Protein AF-A0A7Y7H979-F1 (afdb_monomer_lite)

Radius of gyration: 24.7 Å; chains: 1; bounding box: 48×86×33 Å

Sequence (101 aa):
MENQNEAHQNSDTASQSCSCSHHATDTFSQMITGNLNWAQATSKEDPDFFNQLAKSQQPEVLWIGCADSRAPANVITGIKAGGYLSTETWRMSVLIPILIC

Foldseek 3Di:
DDDDDDDDDDDDPDDPDDDDDPVPVVVVVVVVVVVVVVVVVCCVVPVCVVVVLPPDADAPEEAEEAPPPVCDPCVVPVDDPSNYHYDHHPDPPDPDDDDDD

Secondary structure (DSSP, 8-state):
-------------------TT-HHHHHHHHHHHHHHHHHHHHHHH-TTHHHHHHH----SEEEEEE--TT--HHHHH-PPTTSEEEEEES-TT--------

pLDDT: mean 76.87, std 19.86, range [36.66, 97.88]

Structure (mmCIF, N/CA/C/O backbone):
data_AF-A0A7Y7H979-F1
#
_entry.id   AF-A0A7Y7H979-F1
#
loop_
_atom_site.group_PDB
_atom_site.id
_atom_site.type_symbol
_atom_site.label_atom_id
_atom_site.label_alt_id
_atom_site.label_comp_id
_atom_site.label_asym_id
_atom_site.label_entity_id
_atom_site.label_seq_id
_atom_site.pdbx_PDB_ins_code
_atom_site.Cartn_x
_atom_site.Cartn_y
_atom_site.Cartn_z
_atom_site.occupancy
_atom_site.B_iso_or_equiv
_atom_site.auth_seq_id
_atom_site.auth_comp_id
_atom_site.auth_asym_id
_atom_site.auth_atom_id
_atom_site.pdbx_PDB_model_num
ATOM 1 N N . MET A 1 1 ? 28.848 57.821 10.599 1.00 46.94 1 MET A N 1
ATOM 2 C CA . MET A 1 1 ? 27.842 57.782 11.675 1.00 46.94 1 MET A CA 1
ATOM 3 C C . MET A 1 1 ? 27.474 56.334 11.837 1.00 46.94 1 MET A C 1
ATOM 5 O O . MET A 1 1 ? 26.676 55.808 11.075 1.00 46.94 1 MET A O 1
ATOM 9 N N . GLU A 1 2 ? 28.211 55.682 12.720 1.00 39.34 2 GLU A N 1
ATOM 10 C CA . GLU A 1 2 ? 27.899 54.338 13.158 1.00 39.34 2 GLU A CA 1
ATOM 11 C C . GLU A 1 2 ? 26.752 54.419 14.162 1.00 39.34 2 GLU A C 1
ATOM 13 O O . GLU A 1 2 ? 26.731 55.318 15.002 1.00 39.34 2 GLU A O 1
ATOM 18 N N . ASN A 1 3 ? 25.802 53.505 14.035 1.00 41.91 3 ASN A N 1
ATOM 19 C CA . ASN A 1 3 ? 24.944 53.061 15.124 1.00 41.91 3 ASN A CA 1
ATOM 20 C C . ASN A 1 3 ? 24.539 51.632 14.729 1.00 41.91 3 ASN A C 1
ATOM 22 O O . ASN A 1 3 ? 23.779 51.461 13.780 1.00 41.91 3 ASN A O 1
ATOM 26 N N . GLN A 1 4 ? 25.308 50.606 15.091 1.00 36.66 4 GLN A N 1
ATOM 27 C CA . GLN A 1 4 ? 25.433 49.975 16.412 1.00 36.66 4 GLN A CA 1
ATOM 28 C C . GLN A 1 4 ? 24.089 49.511 16.993 1.00 36.66 4 GLN A C 1
ATOM 30 O O . GLN A 1 4 ? 23.221 50.311 17.330 1.00 36.66 4 GLN A O 1
ATOM 35 N N . ASN A 1 5 ? 24.049 48.184 17.148 1.00 50.31 5 ASN A N 1
ATOM 36 C CA . ASN A 1 5 ? 23.343 47.384 18.146 1.00 50.31 5 ASN A CA 1
ATOM 37 C C . ASN A 1 5 ? 21.888 46.998 17.859 1.00 50.31 5 ASN A C 1
ATOM 39 O O . ASN A 1 5 ? 21.079 47.833 17.484 1.00 50.31 5 ASN A O 1
ATOM 43 N N . GLU A 1 6 ? 21.419 45.762 18.057 1.00 44.12 6 GLU A N 1
ATOM 44 C CA . GLU A 1 6 ? 21.894 44.452 18.572 1.00 44.12 6 GLU A CA 1
ATOM 45 C C . GLU A 1 6 ? 20.586 43.589 18.556 1.00 44.12 6 GLU A C 1
ATOM 47 O O . GLU A 1 6 ? 19.498 44.157 18.581 1.00 44.12 6 GLU A O 1
ATOM 52 N N . ALA A 1 7 ? 20.483 42.260 18.520 1.00 38.16 7 ALA A N 1
ATOM 53 C CA . ALA A 1 7 ? 21.412 41.153 18.619 1.00 38.16 7 ALA A CA 1
ATOM 54 C C . ALA A 1 7 ? 20.678 39.819 18.307 1.00 38.16 7 ALA A C 1
ATOM 56 O O . ALA A 1 7 ? 19.450 39.757 18.282 1.00 38.16 7 ALA A O 1
ATOM 57 N N . HIS A 1 8 ? 21.491 38.761 18.192 1.00 41.12 8 HIS A N 1
ATOM 58 C CA . HIS A 1 8 ? 21.189 37.321 18.256 1.00 41.12 8 HIS A CA 1
ATOM 59 C C . HIS A 1 8 ? 20.405 36.741 17.065 1.00 41.12 8 HIS A C 1
ATOM 61 O O . HIS A 1 8 ? 19.233 37.013 16.869 1.00 41.12 8 HIS A O 1
ATOM 67 N N . GLN A 1 9 ? 20.989 35.867 16.245 1.00 44.31 9 GLN A N 1
ATOM 68 C CA . GLN A 1 9 ? 21.678 34.646 16.668 1.00 44.31 9 GLN A CA 1
ATOM 69 C C . GLN A 1 9 ? 22.963 34.411 15.866 1.00 44.31 9 GLN A C 1
ATOM 71 O O . GLN A 1 9 ? 22.959 34.407 14.639 1.00 44.31 9 GLN A O 1
ATOM 76 N N . ASN A 1 10 ? 24.054 34.192 16.594 1.00 48.97 10 ASN A N 1
ATOM 77 C CA . ASN A 1 10 ? 25.334 33.755 16.066 1.00 48.97 10 ASN A CA 1
ATOM 78 C C . ASN A 1 10 ? 25.652 32.414 16.736 1.00 48.97 10 ASN A C 1
ATOM 80 O O . ASN A 1 10 ? 25.773 32.382 17.959 1.00 48.97 10 ASN A O 1
ATOM 84 N N . SER A 1 11 ? 25.731 31.348 15.945 1.00 44.06 11 SER A N 1
ATOM 85 C CA . SER A 1 11 ? 26.407 30.078 16.253 1.00 44.06 11 SER A CA 1
ATOM 86 C C . SER A 1 11 ? 26.215 29.171 15.027 1.00 44.06 11 SER A C 1
ATOM 88 O O . SER A 1 11 ? 25.081 28.853 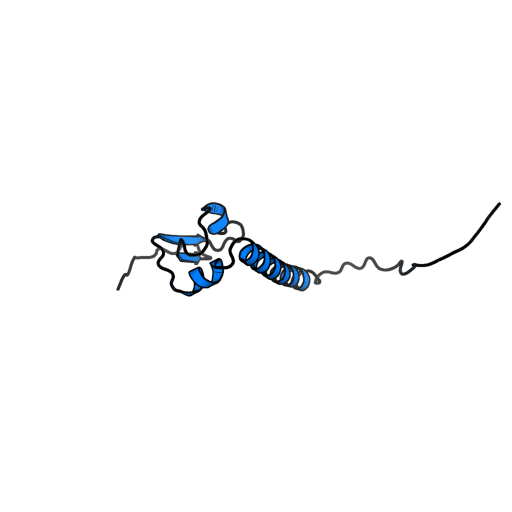14.692 1.00 44.06 11 SER A O 1
ATOM 90 N N . ASP A 1 12 ? 27.193 28.746 14.240 1.00 42.25 12 ASP A N 1
ATOM 91 C CA . ASP A 1 12 ? 28.636 28.755 14.389 1.00 42.25 12 ASP A CA 1
ATOM 92 C C . ASP A 1 12 ? 29.268 28.672 12.994 1.00 42.25 12 ASP A C 1
ATOM 94 O O . ASP A 1 12 ? 28.853 27.891 12.134 1.00 42.25 12 ASP A O 1
ATOM 98 N N . THR A 1 13 ? 30.326 29.447 12.790 1.00 48.66 13 THR A N 1
ATOM 99 C CA . THR A 1 13 ? 31.319 29.208 11.748 1.00 48.66 13 THR A CA 1
ATOM 100 C C . THR A 1 13 ? 32.285 28.152 12.278 1.00 48.66 13 THR A C 1
ATOM 102 O O . THR A 1 13 ? 33.087 28.484 13.142 1.00 48.66 13 THR A O 1
ATOM 105 N N . ALA A 1 14 ? 32.230 26.907 11.795 1.00 48.03 14 ALA A N 1
ATOM 106 C CA . ALA A 1 14 ? 33.381 25.998 11.657 1.00 48.03 14 ALA A CA 1
ATOM 107 C C . ALA A 1 14 ? 32.929 24.565 11.342 1.00 48.03 14 ALA A C 1
ATOM 109 O O . ALA A 1 14 ? 32.072 24.013 12.023 1.00 48.03 14 ALA A O 1
ATOM 110 N N . SER A 1 15 ? 33.650 23.926 10.416 1.00 52.09 15 SER A N 1
ATOM 111 C CA . SER A 1 15 ? 33.637 22.483 10.109 1.00 52.09 15 SER A CA 1
ATOM 112 C C . SER A 1 15 ? 32.707 22.049 8.974 1.00 52.09 15 SER A C 1
ATOM 114 O O . SER A 1 15 ? 31.757 21.296 9.156 1.00 52.09 15 SER A O 1
ATOM 116 N N . GLN A 1 16 ? 33.086 22.404 7.745 1.00 65.50 16 GLN A N 1
ATOM 117 C CA . GLN A 1 16 ? 32.910 21.478 6.626 1.00 65.50 16 GLN A CA 1
ATOM 118 C C . GLN A 1 16 ? 33.848 20.283 6.837 1.00 65.50 16 GLN A C 1
ATOM 120 O O . GLN A 1 16 ? 34.981 20.264 6.362 1.00 65.50 16 GLN A O 1
ATOM 125 N N . SER A 1 17 ? 33.379 19.294 7.594 1.00 54.72 17 SER A N 1
ATOM 126 C CA . SER A 1 17 ? 33.936 17.946 7.601 1.00 54.72 17 SER A CA 1
ATOM 127 C C . SER A 1 17 ? 32.996 17.050 6.797 1.00 54.72 17 SER A C 1
ATOM 129 O O . SER A 1 17 ? 31.781 17.055 6.987 1.00 54.72 17 SER A O 1
ATOM 131 N N . CYS A 1 18 ? 33.545 16.327 5.822 1.00 57.97 18 CYS A N 1
ATOM 132 C CA . CYS A 1 18 ? 32.774 15.393 5.008 1.00 57.97 18 CYS A CA 1
ATOM 133 C C . CYS A 1 18 ? 32.179 14.306 5.917 1.00 57.97 18 CYS A C 1
ATOM 135 O O . CYS A 1 18 ? 32.915 13.462 6.424 1.00 57.97 18 CYS A O 1
ATOM 137 N N . SER A 1 19 ? 30.861 14.319 6.127 1.00 61.88 19 SER A N 1
ATOM 138 C CA . SER A 1 19 ? 30.158 13.322 6.934 1.00 61.88 19 SER A CA 1
ATOM 139 C C . SER A 1 19 ? 29.499 12.276 6.037 1.00 61.88 19 SER A C 1
ATOM 141 O O . SER A 1 19 ? 28.302 12.286 5.754 1.00 61.88 19 SER A O 1
ATOM 143 N N . CYS A 1 20 ? 30.291 11.308 5.586 1.00 60.56 20 CYS A N 1
ATOM 144 C CA . CYS A 1 20 ? 29.716 10.041 5.163 1.00 60.56 20 CYS A CA 1
ATOM 145 C C . CYS A 1 20 ? 29.091 9.349 6.395 1.00 60.56 20 CYS A C 1
ATOM 147 O O . CYS A 1 20 ? 29.762 9.160 7.408 1.00 60.56 20 CYS A O 1
ATOM 149 N N . SER A 1 21 ? 27.814 8.950 6.276 1.00 62.62 21 SER A N 1
ATOM 150 C CA . SER A 1 21 ? 27.015 8.100 7.200 1.00 62.62 21 SER A CA 1
ATOM 151 C C . SER A 1 21 ? 25.911 8.752 8.059 1.00 62.62 21 SER A C 1
ATOM 153 O O . SER A 1 21 ? 25.561 8.198 9.095 1.00 62.62 21 SER A O 1
ATOM 155 N N . HIS A 1 22 ? 25.279 9.851 7.622 1.00 57.69 22 HIS A N 1
ATOM 156 C CA . HIS A 1 22 ? 24.041 10.366 8.260 1.00 57.69 22 HIS A CA 1
ATOM 157 C C . HIS A 1 22 ? 22.728 10.095 7.491 1.00 57.69 22 HIS A C 1
ATOM 159 O O . HIS A 1 22 ? 21.659 10.481 7.949 1.00 57.69 22 HIS A O 1
ATOM 165 N N . HIS A 1 23 ? 22.764 9.417 6.339 1.00 60.94 23 HIS A N 1
ATOM 166 C CA . HIS A 1 23 ? 21.609 9.403 5.427 1.00 60.94 23 HIS A CA 1
ATOM 167 C C . HIS A 1 23 ? 20.517 8.365 5.771 1.00 60.94 23 HIS A C 1
ATOM 169 O O . HIS A 1 23 ? 19.336 8.614 5.541 1.00 60.94 23 HIS A O 1
ATOM 175 N N . ALA A 1 24 ? 20.874 7.202 6.329 1.00 64.38 24 ALA A N 1
ATOM 176 C CA . ALA A 1 24 ? 19.915 6.103 6.507 1.00 64.38 24 ALA A CA 1
ATOM 177 C C . ALA A 1 24 ? 18.822 6.408 7.551 1.00 64.38 24 ALA A C 1
ATOM 179 O O . ALA A 1 24 ? 17.653 6.091 7.332 1.00 64.38 24 ALA A O 1
ATOM 180 N N . THR A 1 25 ? 19.184 7.059 8.661 1.00 71.62 25 THR A N 1
ATOM 181 C CA . THR A 1 25 ? 18.232 7.456 9.713 1.00 71.62 25 THR A CA 1
ATOM 182 C C . THR A 1 25 ? 17.249 8.516 9.213 1.00 71.62 25 THR A C 1
ATOM 184 O O . THR A 1 25 ? 16.077 8.487 9.585 1.00 71.62 25 THR A O 1
ATOM 187 N N . ASP A 1 26 ? 17.701 9.408 8.328 1.00 84.19 26 ASP A N 1
ATOM 188 C CA . ASP A 1 26 ? 16.858 10.428 7.703 1.00 84.19 26 ASP A CA 1
ATOM 189 C C . ASP A 1 26 ? 15.846 9.795 6.732 1.00 84.19 26 ASP A C 1
ATOM 191 O O . ASP A 1 26 ? 14.642 9.986 6.887 1.00 84.19 26 ASP A O 1
ATOM 195 N N . THR A 1 27 ? 16.292 8.916 5.822 1.00 89.12 27 THR A N 1
ATOM 196 C CA . THR A 1 27 ? 15.384 8.201 4.904 1.00 89.12 27 THR A CA 1
ATOM 197 C C . THR A 1 27 ? 14.338 7.375 5.653 1.00 89.12 27 THR A C 1
ATOM 199 O O . THR A 1 27 ? 13.156 7.425 5.316 1.00 89.12 27 THR A O 1
ATOM 202 N N . PHE A 1 28 ? 14.739 6.635 6.690 1.00 92.88 28 PHE A N 1
ATOM 203 C CA . PHE A 1 28 ? 13.794 5.855 7.489 1.00 92.88 28 PHE A CA 1
ATOM 204 C C . PHE A 1 28 ? 12.760 6.750 8.184 1.00 92.88 28 PHE A C 1
ATOM 206 O O . PHE A 1 28 ? 11.563 6.472 8.132 1.00 92.88 28 PHE A O 1
ATOM 213 N N . SER A 1 29 ? 13.203 7.861 8.776 1.00 94.00 29 SER A N 1
ATOM 214 C CA . SER A 1 29 ? 12.304 8.825 9.418 1.00 94.00 29 SER A CA 1
ATOM 215 C C . SER A 1 29 ? 11.306 9.412 8.416 1.00 94.00 29 SER A C 1
ATOM 217 O O . SER A 1 29 ? 10.110 9.471 8.705 1.00 94.00 29 SER A O 1
ATOM 219 N N . GLN A 1 30 ? 11.760 9.747 7.203 1.00 93.81 30 GLN A N 1
ATOM 220 C CA . GLN A 1 30 ? 10.894 10.212 6.117 1.00 93.81 30 GLN A CA 1
ATOM 221 C C . GLN A 1 30 ? 9.838 9.172 5.724 1.00 93.81 30 GLN A C 1
ATOM 223 O O . GLN A 1 30 ? 8.683 9.540 5.510 1.00 93.81 30 GLN A O 1
ATOM 228 N N . MET A 1 31 ? 10.184 7.879 5.675 1.00 94.38 31 MET A N 1
ATOM 229 C CA . MET A 1 31 ? 9.215 6.811 5.384 1.00 94.38 31 MET A CA 1
ATOM 230 C C . MET A 1 31 ? 8.115 6.732 6.448 1.00 94.38 31 MET A C 1
ATOM 232 O O . MET A 1 31 ? 6.938 6.604 6.108 1.00 94.38 31 MET A O 1
ATOM 236 N N . ILE A 1 32 ? 8.474 6.853 7.730 1.00 96.69 32 ILE A N 1
ATOM 237 C CA . ILE A 1 32 ? 7.500 6.838 8.829 1.00 96.69 32 ILE A CA 1
ATOM 238 C C . ILE A 1 32 ? 6.586 8.066 8.767 1.00 96.69 32 ILE A C 1
ATOM 240 O O . ILE A 1 32 ? 5.363 7.922 8.827 1.00 96.69 32 ILE A O 1
ATOM 244 N N . THR A 1 33 ? 7.150 9.264 8.590 1.00 96.69 33 THR A N 1
ATOM 245 C CA . THR A 1 33 ? 6.363 10.497 8.434 1.00 96.69 33 THR A CA 1
ATOM 246 C C . THR A 1 33 ? 5.452 10.429 7.207 1.00 96.69 33 THR A C 1
ATOM 248 O O . THR A 1 33 ? 4.278 10.788 7.293 1.00 96.69 33 THR A O 1
ATOM 251 N N . GLY A 1 34 ? 5.953 9.914 6.081 1.00 96.56 34 GLY A N 1
ATOM 252 C CA . GLY A 1 34 ? 5.177 9.712 4.858 1.00 96.56 34 GLY A CA 1
ATOM 253 C C . GLY A 1 34 ? 3.994 8.767 5.067 1.00 96.56 34 GLY A C 1
ATOM 254 O O . GLY A 1 34 ? 2.873 9.100 4.684 1.00 96.56 34 GLY A O 1
ATOM 255 N N . ASN A 1 35 ? 4.212 7.639 5.747 1.00 96.81 35 ASN A N 1
ATOM 256 C CA . ASN A 1 35 ? 3.150 6.694 6.088 1.00 96.81 35 ASN A CA 1
ATOM 257 C C . ASN A 1 35 ? 2.068 7.329 6.977 1.00 96.81 35 ASN A C 1
ATOM 259 O O . ASN A 1 35 ? 0.878 7.170 6.708 1.00 96.81 35 ASN A O 1
ATOM 263 N N . LEU A 1 36 ? 2.464 8.081 8.011 1.00 97.44 36 LEU A N 1
ATOM 264 C CA . LEU A 1 36 ? 1.518 8.761 8.902 1.00 97.44 36 LEU A CA 1
ATOM 265 C C . LEU A 1 36 ? 0.664 9.787 8.150 1.00 97.44 36 LEU A C 1
ATOM 267 O O . LEU A 1 36 ? -0.557 9.810 8.312 1.00 97.44 36 LEU A O 1
ATOM 271 N N . ASN A 1 37 ? 1.290 10.600 7.299 1.00 97.88 37 ASN A N 1
ATOM 272 C CA . ASN A 1 37 ? 0.588 11.598 6.496 1.00 97.88 37 ASN A CA 1
ATOM 273 C C . ASN A 1 37 ? -0.389 10.945 5.511 1.00 97.88 37 ASN A C 1
ATOM 275 O O . ASN A 1 37 ? -1.533 11.388 5.399 1.00 97.88 37 ASN A O 1
ATOM 279 N N . TRP A 1 38 ? 0.033 9.871 4.837 1.00 95.94 38 TRP A N 1
ATOM 280 C CA . TRP A 1 38 ? -0.823 9.111 3.926 1.00 95.94 38 TRP A CA 1
ATOM 281 C C . TRP A 1 38 ? -2.026 8.498 4.648 1.00 95.94 38 TRP A C 1
ATOM 283 O O . TRP A 1 38 ? -3.155 8.650 4.181 1.00 95.94 38 TRP A O 1
ATOM 293 N N . ALA A 1 39 ? -1.815 7.867 5.806 1.00 96.56 39 ALA A N 1
ATOM 294 C CA . ALA A 1 39 ? -2.897 7.267 6.580 1.00 96.56 39 ALA A CA 1
ATOM 295 C C . ALA A 1 39 ? -3.921 8.323 7.025 1.00 96.56 39 ALA A C 1
ATOM 297 O O . ALA A 1 39 ? -5.123 8.125 6.871 1.00 96.56 39 ALA A O 1
ATOM 298 N N . GLN A 1 40 ? -3.457 9.482 7.509 1.00 97.38 40 GLN A N 1
ATOM 299 C CA . GLN A 1 40 ? -4.339 10.583 7.905 1.00 97.38 40 GLN A CA 1
ATOM 300 C C . GLN A 1 40 ? -5.112 11.179 6.727 1.00 97.38 40 GLN A C 1
ATOM 302 O O . GLN A 1 40 ? -6.293 11.482 6.874 1.00 97.38 40 GLN A O 1
ATOM 307 N N . ALA A 1 41 ? -4.462 11.381 5.579 1.00 97.25 41 ALA A N 1
ATOM 308 C CA . ALA A 1 41 ? -5.120 11.895 4.381 1.00 97.25 41 ALA A CA 1
ATOM 309 C C . ALA A 1 41 ? -6.180 10.910 3.868 1.00 97.25 41 ALA A C 1
ATOM 311 O O . ALA A 1 41 ? -7.313 11.312 3.622 1.00 97.25 41 ALA A O 1
ATOM 312 N N . THR A 1 42 ? -5.840 9.620 3.816 1.00 95.31 42 THR A N 1
ATOM 313 C CA . THR A 1 42 ? -6.747 8.555 3.369 1.00 95.31 42 THR A CA 1
ATOM 314 C C . THR A 1 42 ? -7.970 8.454 4.278 1.00 95.31 42 THR A C 1
ATOM 316 O O . THR A 1 42 ? -9.087 8.470 3.780 1.00 95.31 42 THR A O 1
ATOM 319 N N . SER A 1 43 ? -7.794 8.461 5.606 1.00 95.75 43 SER A N 1
ATOM 320 C CA . SER A 1 43 ? -8.927 8.443 6.548 1.00 95.75 43 SER A CA 1
ATOM 321 C C . SER A 1 43 ? -9.805 9.696 6.482 1.00 95.75 43 SER A C 1
ATOM 323 O O . SER A 1 43 ? -10.972 9.642 6.859 1.00 95.75 43 SER A O 1
ATOM 325 N N . LYS A 1 44 ? -9.250 10.843 6.069 1.00 97.00 44 LYS A N 1
ATOM 326 C CA . LYS A 1 44 ? -10.027 12.078 5.873 1.00 97.00 44 LYS A CA 1
ATOM 327 C C . LYS A 1 44 ? -10.848 12.031 4.588 1.00 97.00 44 LYS A C 1
ATOM 329 O O . LYS A 1 44 ? -11.952 12.562 4.576 1.00 97.00 44 LYS A O 1
ATOM 334 N N . GLU A 1 45 ? -10.296 11.450 3.526 1.00 96.44 45 GLU A N 1
ATOM 335 C CA . GLU A 1 45 ? -10.975 11.296 2.237 1.00 96.44 45 GLU A CA 1
ATOM 336 C C . GLU A 1 45 ? -12.052 10.203 2.292 1.00 96.44 45 GLU A C 1
ATOM 338 O O . GLU A 1 45 ? -13.173 10.423 1.840 1.00 96.44 45 GLU A O 1
ATOM 343 N N . ASP A 1 46 ? -11.732 9.057 2.894 1.00 95.06 46 ASP A N 1
ATOM 344 C CA . ASP A 1 46 ? -12.630 7.915 3.065 1.00 95.06 46 ASP A CA 1
ATOM 345 C C . ASP A 1 46 ? -12.451 7.296 4.470 1.00 95.06 46 ASP A C 1
ATOM 347 O O . ASP A 1 46 ? -11.546 6.482 4.694 1.00 95.06 46 ASP A O 1
ATOM 351 N N . PRO A 1 47 ? -13.316 7.660 5.439 1.00 95.69 47 PRO A N 1
ATOM 352 C CA . PRO A 1 47 ? -13.261 7.136 6.805 1.00 95.69 47 PRO A CA 1
ATOM 353 C C . PRO A 1 47 ? -13.458 5.618 6.906 1.00 95.69 47 PRO A C 1
ATOM 355 O O . PRO A 1 47 ? -12.993 5.002 7.867 1.00 95.69 47 PRO A O 1
ATOM 358 N N . ASP A 1 48 ? -14.132 5.007 5.929 1.00 94.25 48 ASP A N 1
ATOM 359 C CA . ASP A 1 48 ? -14.424 3.575 5.918 1.00 94.25 48 ASP A CA 1
ATOM 360 C C . ASP A 1 48 ? -13.389 2.761 5.135 1.00 94.25 48 ASP A C 1
ATOM 362 O O . ASP A 1 48 ? -13.464 1.530 5.134 1.00 94.25 48 ASP A O 1
ATOM 366 N N . PHE A 1 49 ? -12.398 3.404 4.514 1.00 93.19 49 PHE A N 1
ATOM 367 C CA . PHE A 1 49 ? -11.383 2.757 3.681 1.00 93.19 49 PHE A CA 1
ATOM 368 C C . PHE A 1 49 ? -10.704 1.570 4.381 1.00 93.19 49 PHE A C 1
ATOM 370 O O . PHE A 1 49 ? -10.725 0.439 3.891 1.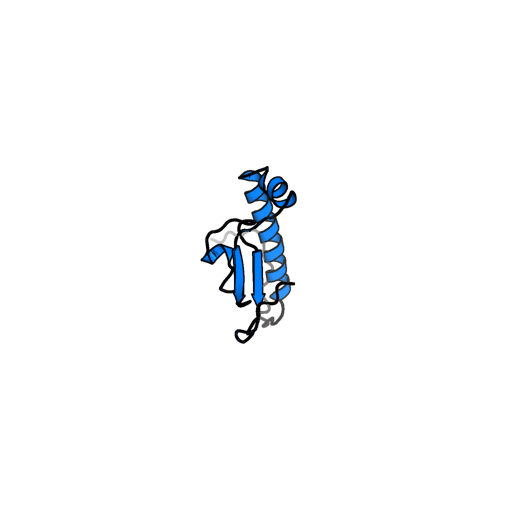00 93.19 49 PHE A O 1
ATOM 377 N N . PHE A 1 50 ? -10.140 1.800 5.571 1.00 94.12 50 PHE A N 1
ATOM 378 C CA . PHE A 1 50 ? -9.432 0.759 6.321 1.00 94.12 50 PHE A CA 1
ATOM 379 C C . PHE A 1 50 ? -10.383 -0.309 6.875 1.00 94.12 50 PHE A C 1
ATOM 381 O O . PHE A 1 50 ? -10.029 -1.487 6.904 1.00 94.12 50 PHE A O 1
ATOM 388 N N . ASN A 1 51 ? -11.609 0.076 7.252 1.00 92.88 51 ASN A N 1
ATOM 389 C CA . ASN A 1 51 ? -12.637 -0.864 7.706 1.00 92.88 51 ASN A CA 1
ATOM 390 C C . ASN A 1 51 ? -13.061 -1.815 6.584 1.00 92.88 51 ASN A C 1
ATOM 392 O O . ASN A 1 51 ? -13.292 -2.997 6.828 1.00 92.88 51 ASN A O 1
ATOM 396 N N . GLN A 1 52 ? -13.179 -1.312 5.356 1.00 90.62 52 GLN A N 1
ATOM 397 C CA . GLN A 1 52 ? -13.475 -2.126 4.181 1.00 90.62 52 GLN A CA 1
ATOM 398 C C . GLN A 1 52 ? -12.303 -3.054 3.855 1.00 90.62 52 GLN A C 1
ATOM 400 O O . GLN A 1 52 ? -12.509 -4.257 3.697 1.00 90.62 52 GLN A O 1
ATOM 405 N N . LEU A 1 53 ? -11.077 -2.523 3.851 1.00 91.00 53 LEU A N 1
ATOM 406 C CA . LEU A 1 53 ? -9.872 -3.288 3.531 1.00 91.00 53 LEU A CA 1
ATOM 407 C C . LEU A 1 53 ? -9.592 -4.421 4.536 1.00 91.00 53 LEU A C 1
ATOM 409 O O . LEU A 1 53 ? -9.078 -5.468 4.149 1.00 91.00 53 LEU A O 1
ATOM 413 N N . ALA A 1 54 ? -9.949 -4.234 5.811 1.00 92.19 54 ALA A N 1
ATOM 414 C CA . ALA A 1 54 ? -9.738 -5.219 6.872 1.00 92.19 54 ALA A CA 1
ATOM 415 C C . ALA A 1 54 ? -10.734 -6.395 6.864 1.00 92.19 54 ALA A C 1
ATOM 417 O O . ALA A 1 54 ? -10.437 -7.439 7.442 1.00 92.19 54 ALA A O 1
ATOM 418 N N . LYS A 1 55 ? -11.917 -6.251 6.247 1.00 90.19 55 LYS A N 1
ATOM 419 C CA . LYS A 1 55 ? -12.977 -7.279 6.300 1.00 90.19 55 LYS A CA 1
ATOM 420 C C . LYS A 1 55 ? -12.604 -8.551 5.544 1.00 90.19 55 LYS A C 1
ATOM 422 O O . LYS A 1 55 ? -12.773 -9.647 6.069 1.00 90.19 55 LYS A O 1
ATOM 427 N N . SER A 1 56 ? -12.169 -8.418 4.296 1.00 82.44 56 SER A N 1
ATOM 428 C CA . SER A 1 56 ? -11.746 -9.530 3.441 1.00 82.44 56 SER A CA 1
ATOM 429 C C . SER A 1 56 ? -11.163 -8.970 2.145 1.00 82.44 56 SER A C 1
ATOM 431 O O . SER A 1 56 ? -11.641 -7.950 1.652 1.00 82.44 56 SER A O 1
ATOM 433 N N . GLN A 1 57 ? -10.165 -9.646 1.575 1.00 86.25 57 GLN A N 1
ATOM 434 C CA . GLN A 1 57 ? -9.649 -9.354 0.238 1.00 86.25 57 GLN A CA 1
ATOM 435 C C . GLN A 1 57 ? -9.931 -10.549 -0.676 1.00 86.25 57 GLN A C 1
ATOM 437 O O . GLN A 1 57 ? -9.586 -11.680 -0.338 1.00 86.25 57 GLN A O 1
ATOM 442 N N . GLN A 1 58 ? -10.562 -10.297 -1.825 1.00 88.56 58 GLN A N 1
ATOM 443 C CA . GLN A 1 58 ? -10.826 -11.292 -2.874 1.00 88.56 58 GLN A CA 1
ATOM 444 C C . GLN A 1 58 ? -10.439 -10.706 -4.242 1.00 88.56 58 GLN A C 1
ATOM 446 O O . GLN A 1 58 ? -11.314 -10.327 -5.018 1.00 88.56 58 GLN A O 1
ATOM 451 N N . PRO A 1 59 ? -9.134 -10.542 -4.518 1.00 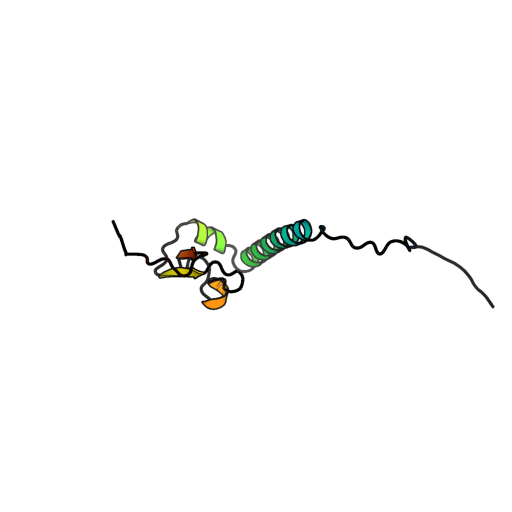87.94 59 PRO A N 1
ATOM 452 C CA . PRO A 1 59 ? -8.683 -9.972 -5.779 1.00 87.94 59 PRO A CA 1
ATOM 453 C C . PRO A 1 59 ? -8.872 -10.963 -6.932 1.00 87.94 59 PRO A C 1
ATOM 455 O O . PRO A 1 59 ? -8.529 -12.138 -6.816 1.00 87.94 59 PRO A O 1
ATOM 458 N N . GLU A 1 60 ? -9.354 -10.471 -8.072 1.00 89.31 60 GLU A N 1
ATOM 459 C CA . GLU A 1 60 ? -9.512 -11.273 -9.296 1.00 89.31 60 GLU A CA 1
ATOM 460 C C . GLU A 1 60 ? -8.183 -11.476 -10.044 1.00 89.31 60 GLU A C 1
ATOM 462 O O . GLU A 1 60 ? -8.066 -12.356 -10.896 1.00 89.31 60 GLU A O 1
ATOM 467 N N . VAL A 1 61 ? -7.170 -10.658 -9.732 1.00 89.75 61 VAL A N 1
ATOM 468 C CA . VAL A 1 61 ? -5.899 -10.597 -10.462 1.00 89.75 61 VAL A CA 1
ATOM 469 C C . VAL A 1 61 ? -4.712 -10.798 -9.519 1.00 89.75 61 VAL A C 1
ATOM 471 O O . VAL A 1 61 ? -4.605 -10.142 -8.480 1.00 89.75 61 VAL A O 1
ATOM 474 N N . LEU A 1 62 ? -3.782 -11.667 -9.932 1.00 91.00 62 LEU A N 1
ATOM 475 C CA . LEU A 1 62 ? -2.450 -11.822 -9.344 1.00 91.00 62 LEU A CA 1
ATOM 476 C C . LEU A 1 62 ? -1.415 -11.077 -10.201 1.00 91.00 62 LEU A C 1
ATOM 478 O O . LEU A 1 62 ? -1.201 -11.413 -11.365 1.00 91.00 62 LEU A O 1
ATOM 482 N N . TRP A 1 63 ? -0.748 -10.089 -9.611 1.00 88.88 63 TRP A N 1
ATOM 483 C CA . TRP A 1 63 ? 0.347 -9.332 -10.210 1.00 88.88 63 TRP A CA 1
ATOM 484 C C . TRP A 1 63 ? 1.704 -9.882 -9.757 1.00 88.88 63 TRP A C 1
ATOM 486 O O . TRP A 1 63 ? 2.054 -9.803 -8.577 1.00 88.88 63 TRP A O 1
ATOM 496 N N . ILE A 1 64 ? 2.500 -10.400 -10.695 1.00 91.38 64 ILE A N 1
ATOM 497 C CA . ILE A 1 64 ? 3.869 -10.863 -10.430 1.00 91.38 64 ILE A CA 1
ATOM 498 C C . ILE A 1 64 ? 4.848 -9.848 -11.019 1.00 91.38 64 ILE A C 1
ATOM 500 O O . ILE A 1 64 ? 5.025 -9.771 -12.234 1.00 91.38 64 ILE A O 1
ATOM 504 N N . GLY A 1 65 ? 5.454 -9.048 -10.143 1.00 88.31 65 GLY A N 1
ATOM 505 C CA . GLY A 1 65 ? 6.362 -7.961 -10.502 1.00 88.31 65 GLY A CA 1
ATOM 506 C C . GLY A 1 65 ? 7.833 -8.267 -10.220 1.00 88.31 65 GLY A C 1
ATOM 507 O O . GLY A 1 65 ? 8.181 -9.224 -9.526 1.00 88.31 65 GLY A O 1
ATOM 508 N N . CYS A 1 66 ? 8.713 -7.412 -10.737 1.00 90.31 66 CYS A N 1
ATOM 509 C CA . CYS A 1 66 ? 10.102 -7.343 -10.292 1.00 90.31 66 CYS A CA 1
ATOM 510 C C . CYS A 1 66 ? 10.165 -6.496 -9.014 1.00 90.31 66 CYS A C 1
ATOM 512 O O . CYS A 1 66 ? 9.507 -5.463 -8.959 1.00 90.31 66 CYS A O 1
ATOM 514 N N . ALA A 1 67 ? 10.993 -6.865 -8.038 1.00 88.00 67 ALA A N 1
ATOM 515 C CA . ALA A 1 67 ? 11.256 -6.069 -6.831 1.00 88.00 67 ALA A CA 1
ATOM 516 C C . ALA A 1 67 ? 12.118 -4.810 -7.106 1.00 88.00 67 ALA A C 1
ATOM 518 O O . ALA A 1 67 ? 12.891 -4.355 -6.264 1.00 88.00 67 ALA A O 1
ATOM 519 N N . ASP A 1 68 ? 12.025 -4.263 -8.320 1.00 90.62 68 ASP A N 1
ATOM 520 C CA . ASP A 1 68 ? 12.667 -3.014 -8.707 1.00 90.62 68 ASP A CA 1
ATOM 521 C C . ASP A 1 68 ? 11.925 -1.855 -8.037 1.00 90.62 68 ASP A C 1
ATOM 523 O O . ASP A 1 68 ? 10.737 -1.636 -8.276 1.00 90.62 68 ASP A O 1
ATOM 527 N N . SER A 1 69 ? 12.636 -1.080 -7.219 1.00 87.62 69 SER A N 1
ATOM 528 C CA . SER A 1 69 ? 12.060 0.027 -6.449 1.00 87.62 69 SER A CA 1
ATOM 529 C C . SER A 1 69 ? 11.422 1.126 -7.307 1.00 87.62 69 SER A C 1
ATOM 531 O O . SER A 1 69 ? 10.669 1.947 -6.787 1.00 87.62 69 SER A O 1
ATOM 533 N N . ARG A 1 70 ? 11.700 1.163 -8.615 1.00 89.19 70 ARG A N 1
ATOM 534 C CA . ARG A 1 70 ? 11.139 2.145 -9.554 1.00 89.19 70 ARG A CA 1
ATOM 535 C C . ARG A 1 70 ? 9.789 1.719 -10.125 1.00 89.19 70 ARG A C 1
ATOM 537 O O . ARG A 1 70 ? 9.159 2.526 -10.803 1.00 89.19 70 ARG A O 1
ATOM 544 N N . ALA A 1 71 ? 9.354 0.480 -9.890 1.00 84.44 71 ALA A N 1
ATOM 545 C CA . ALA A 1 71 ? 8.182 -0.103 -10.537 1.00 84.44 71 ALA A CA 1
ATOM 546 C C . ALA A 1 71 ? 7.079 -0.582 -9.562 1.00 84.44 71 ALA A C 1
ATOM 548 O O . ALA A 1 71 ? 6.620 -1.719 -9.685 1.00 84.44 71 ALA A O 1
ATOM 549 N N . PRO A 1 72 ? 6.599 0.258 -8.620 1.00 86.44 72 PRO A N 1
ATOM 550 C CA . PRO A 1 72 ? 5.528 -0.136 -7.709 1.00 86.44 72 PRO A CA 1
ATOM 551 C C . PRO A 1 72 ? 4.204 -0.354 -8.459 1.00 86.44 72 PRO A C 1
ATOM 553 O O . PRO A 1 72 ? 3.730 0.519 -9.193 1.00 86.44 72 PRO A O 1
ATOM 556 N N . ALA A 1 73 ? 3.572 -1.507 -8.228 1.00 87.19 73 ALA A N 1
ATOM 557 C CA . ALA A 1 73 ? 2.401 -1.966 -8.982 1.00 87.19 73 ALA A CA 1
ATOM 558 C C . ALA A 1 73 ? 1.222 -0.972 -8.980 1.00 87.19 73 ALA A C 1
ATOM 560 O O . ALA A 1 73 ? 0.613 -0.737 -10.024 1.00 87.19 73 ALA A O 1
ATOM 561 N N . ASN A 1 74 ? 0.934 -0.333 -7.842 1.00 87.94 74 ASN A N 1
ATOM 562 C CA . ASN A 1 74 ? -0.172 0.623 -7.718 1.00 87.94 74 ASN A CA 1
ATOM 563 C C . ASN A 1 74 ? 0.018 1.849 -8.636 1.00 87.94 74 ASN A C 1
ATOM 565 O O . ASN A 1 74 ? -0.929 2.314 -9.260 1.00 87.94 74 ASN A O 1
ATOM 569 N N . VAL A 1 75 ? 1.256 2.341 -8.779 1.00 86.81 75 VAL A N 1
ATOM 570 C CA . VAL A 1 75 ? 1.563 3.521 -9.612 1.00 86.81 75 VAL A CA 1
ATOM 571 C C . VAL A 1 75 ? 1.457 3.192 -11.101 1.00 86.81 75 VAL A C 1
ATOM 573 O O . VAL A 1 75 ? 0.998 4.021 -11.879 1.00 86.81 75 VAL A O 1
ATOM 576 N N . ILE A 1 76 ? 1.858 1.982 -11.499 1.00 88.56 76 ILE A N 1
ATOM 577 C CA . ILE A 1 76 ? 1.825 1.546 -12.902 1.00 88.56 76 ILE A CA 1
ATOM 578 C C . ILE A 1 76 ? 0.396 1.212 -13.346 1.00 88.56 76 ILE A C 1
ATOM 580 O O . ILE A 1 76 ? 0.009 1.529 -14.467 1.00 88.56 76 ILE A O 1
ATOM 584 N N . THR A 1 77 ? -0.378 0.551 -12.483 1.00 87.25 77 THR A N 1
ATOM 585 C CA . THR A 1 77 ? -1.703 0.014 -12.836 1.00 87.25 77 THR A CA 1
ATOM 586 C C . THR A 1 77 ? -2.854 0.968 -12.521 1.00 87.25 77 THR A C 1
ATOM 588 O O . THR A 1 77 ? -3.919 0.846 -13.119 1.00 87.25 77 THR A O 1
ATOM 591 N N . GLY A 1 78 ? -2.672 1.902 -11.581 1.00 88.81 78 GLY A N 1
ATOM 592 C CA . GLY A 1 78 ? -3.734 2.789 -11.100 1.00 88.81 78 GLY A CA 1
ATOM 593 C C . GLY A 1 78 ? -4.832 2.081 -10.295 1.00 88.81 78 GLY A C 1
ATOM 594 O O . GLY A 1 78 ? -5.873 2.681 -10.021 1.00 88.81 78 GLY A O 1
ATOM 595 N N . ILE A 1 79 ? -4.637 0.809 -9.927 1.00 87.88 79 ILE A N 1
ATOM 596 C CA . ILE A 1 79 ? -5.627 0.016 -9.193 1.00 87.88 79 ILE A CA 1
ATOM 597 C C . ILE A 1 79 ? -5.470 0.257 -7.692 1.00 87.88 79 ILE A C 1
ATOM 599 O O . ILE A 1 79 ? -4.410 0.014 -7.126 1.00 87.88 79 ILE A O 1
ATOM 603 N N . LYS A 1 80 ? -6.557 0.654 -7.024 1.00 86.69 80 LYS A N 1
ATOM 604 C CA . LYS A 1 80 ? -6.579 0.870 -5.569 1.00 86.69 80 LYS A CA 1
ATOM 605 C C . LYS A 1 80 ? -6.229 -0.401 -4.777 1.00 86.69 80 LYS A C 1
ATOM 607 O O . LYS A 1 80 ? -6.430 -1.528 -5.234 1.00 86.69 80 LYS A O 1
ATOM 612 N N . ALA A 1 81 ? -5.763 -0.204 -3.542 1.00 86.00 81 ALA A N 1
ATOM 613 C CA . ALA A 1 81 ? -5.451 -1.293 -2.618 1.00 86.00 81 ALA A CA 1
ATOM 614 C C . ALA A 1 81 ? -6.638 -2.263 -2.453 1.00 86.00 81 ALA A C 1
ATOM 616 O O . ALA A 1 81 ? -7.783 -1.836 -2.319 1.00 86.00 81 ALA A O 1
ATOM 617 N N . GLY A 1 82 ? -6.348 -3.567 -2.466 1.00 86.06 82 GLY A N 1
ATOM 618 C CA . GLY A 1 82 ? -7.349 -4.639 -2.408 1.00 86.06 82 GLY A CA 1
ATOM 619 C C . GLY A 1 82 ? -7.867 -5.117 -3.771 1.00 86.06 82 GLY A C 1
ATOM 620 O O . GLY A 1 82 ? -8.483 -6.177 -3.825 1.00 86.06 82 GLY A O 1
ATOM 621 N N . GLY A 1 83 ? -7.594 -4.398 -4.869 1.00 86.88 83 GLY A N 1
ATOM 622 C CA . GLY A 1 83 ? -8.026 -4.795 -6.218 1.00 86.88 83 GLY A CA 1
ATOM 623 C C . GLY A 1 83 ? -7.176 -5.888 -6.882 1.00 86.88 83 GLY A C 1
ATOM 624 O O . GLY A 1 83 ? -7.635 -6.540 -7.815 1.00 86.88 83 GLY A O 1
ATOM 625 N N . TYR A 1 84 ? -5.950 -6.112 -6.405 1.00 90.50 84 TYR A N 1
ATOM 626 C CA . TYR A 1 84 ? -5.056 -7.167 -6.886 1.00 90.50 84 TYR A CA 1
ATOM 627 C C . TYR A 1 84 ? -4.247 -7.761 -5.728 1.00 90.50 84 TYR A C 1
ATOM 629 O O . TYR A 1 84 ? -3.996 -7.093 -4.723 1.00 90.50 84 TYR A O 1
ATOM 637 N N . LEU A 1 85 ? -3.809 -9.009 -5.890 1.00 91.75 85 LEU A N 1
ATOM 638 C CA . LEU A 1 85 ? -2.774 -9.614 -5.053 1.00 91.75 85 LEU A CA 1
ATOM 639 C C . LEU A 1 85 ? -1.428 -9.419 -5.747 1.00 91.75 85 LEU A C 1
ATOM 641 O O . LEU A 1 85 ? -1.327 -9.709 -6.935 1.00 91.75 85 LEU A O 1
ATOM 645 N N . SER A 1 86 ? -0.392 -8.950 -5.050 1.00 89.69 86 SER A N 1
ATOM 646 C CA . SER A 1 86 ? 0.940 -8.785 -5.648 1.00 89.69 86 SER A CA 1
ATOM 647 C C . SER A 1 86 ? 2.024 -9.601 -4.972 1.00 89.69 86 SER A C 1
ATOM 649 O O . SER A 1 86 ? 2.105 -9.650 -3.747 1.00 89.69 86 SER A O 1
ATOM 651 N N . THR A 1 87 ? 2.921 -10.141 -5.794 1.00 89.88 87 THR A N 1
ATOM 652 C CA . THR A 1 87 ? 4.198 -10.723 -5.372 1.00 89.88 87 THR A CA 1
ATOM 653 C C . THR A 1 87 ? 5.327 -10.092 -6.181 1.00 89.88 87 THR A C 1
ATOM 655 O O . THR A 1 87 ? 5.234 -10.035 -7.408 1.00 89.88 87 THR A O 1
ATOM 658 N N . GLU A 1 88 ? 6.401 -9.652 -5.529 1.00 89.88 88 GLU A N 1
ATOM 659 C CA . GLU A 1 88 ? 7.566 -9.058 -6.195 1.00 89.88 88 GLU A CA 1
ATOM 660 C C . GLU A 1 88 ? 8.795 -9.961 -6.026 1.00 89.88 88 GLU A C 1
ATOM 662 O O . GLU A 1 88 ? 9.119 -10.389 -4.918 1.00 89.88 88 GLU A O 1
ATOM 667 N N . THR A 1 89 ? 9.481 -10.279 -7.128 1.00 85.06 89 THR A N 1
ATOM 668 C CA . THR A 1 89 ? 10.686 -11.126 -7.132 1.00 85.06 89 THR A CA 1
ATOM 669 C C . THR A 1 89 ? 11.922 -10.340 -7.555 1.00 85.06 89 THR A C 1
ATOM 671 O O . THR A 1 89 ? 11.890 -9.540 -8.485 1.00 85.06 89 THR A O 1
ATOM 674 N N . TRP A 1 90 ? 13.053 -10.606 -6.901 1.00 78.25 90 TRP A N 1
ATOM 675 C CA . TRP A 1 90 ? 14.353 -10.003 -7.219 1.00 78.25 90 TRP A CA 1
ATOM 676 C C . TRP A 1 90 ? 15.046 -10.648 -8.427 1.00 78.25 90 TRP A C 1
ATOM 678 O O . TRP A 1 90 ? 16.151 -10.251 -8.796 1.00 78.25 90 TRP A O 1
ATOM 688 N N . ARG A 1 91 ? 14.439 -11.671 -9.044 1.00 67.12 91 ARG A N 1
ATOM 689 C CA . ARG A 1 91 ? 15.068 -12.439 -10.121 1.00 67.12 91 ARG A CA 1
ATOM 690 C C . ARG A 1 91 ? 14.111 -12.612 -11.293 1.00 67.12 91 ARG A C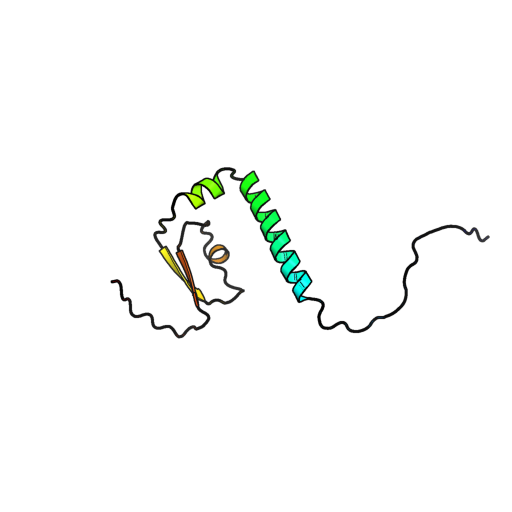 1
ATOM 692 O O . ARG A 1 91 ? 13.119 -13.325 -11.185 1.00 67.12 91 ARG A O 1
ATOM 699 N N . MET A 1 92 ? 14.480 -12.057 -12.449 1.00 55.84 92 MET A N 1
ATOM 700 C CA . MET A 1 92 ? 13.766 -12.241 -13.724 1.00 55.84 92 MET A CA 1
ATOM 701 C C . MET A 1 92 ? 13.769 -13.692 -14.254 1.00 55.84 92 MET A C 1
ATOM 703 O O . MET A 1 92 ? 13.265 -13.945 -15.341 1.00 55.84 92 MET A O 1
ATOM 707 N N . SER A 1 93 ? 14.333 -14.660 -13.521 1.00 57.69 93 SER A N 1
ATOM 708 C CA . SER A 1 93 ? 14.512 -16.046 -13.988 1.00 57.69 93 SER A CA 1
ATOM 709 C C . SER A 1 93 ? 13.610 -17.078 -13.309 1.00 57.69 93 SER A C 1
ATOM 711 O O . SER A 1 93 ? 13.883 -18.270 -13.425 1.00 57.69 93 SER A O 1
ATOM 713 N N . VAL A 1 94 ? 12.554 -16.679 -12.597 1.00 52.81 94 VAL A N 1
ATOM 714 C CA . VAL A 1 94 ? 11.623 -17.671 -12.042 1.00 52.81 94 VAL A CA 1
ATOM 715 C C . VAL A 1 94 ? 10.635 -18.100 -13.131 1.00 52.81 94 VAL A C 1
ATOM 717 O O . VAL A 1 94 ? 9.579 -17.502 -13.310 1.00 52.81 94 VAL A O 1
ATOM 720 N N . LEU A 1 95 ? 10.998 -19.159 -13.863 1.00 50.59 95 LEU A N 1
ATOM 721 C CA . LEU A 1 95 ? 10.032 -20.094 -14.439 1.00 50.59 95 LEU A CA 1
ATOM 722 C C . LEU A 1 95 ? 9.181 -20.632 -13.280 1.00 50.59 95 LEU A C 1
ATOM 724 O O . LEU A 1 95 ? 9.650 -21.463 -12.506 1.00 50.59 95 LEU A O 1
ATOM 728 N N . ILE A 1 96 ? 7.955 -20.138 -13.139 1.00 54.69 96 ILE A N 1
ATOM 729 C CA . ILE A 1 96 ? 6.945 -20.742 -12.270 1.00 54.69 96 ILE A CA 1
ATOM 730 C C . ILE A 1 96 ? 6.222 -21.793 -13.122 1.00 54.69 96 ILE A C 1
ATOM 732 O O . ILE A 1 96 ? 5.448 -21.407 -14.002 1.00 54.69 96 ILE A O 1
ATOM 736 N N . PRO A 1 97 ? 6.432 -23.110 -12.921 1.00 52.09 97 PRO A N 1
ATOM 737 C CA . PRO A 1 97 ? 5.414 -24.058 -13.315 1.00 52.09 97 PRO A CA 1
ATOM 738 C C . PRO A 1 97 ? 4.258 -23.857 -12.338 1.00 52.09 97 PRO A C 1
ATOM 740 O O . PRO A 1 97 ? 4.417 -23.923 -11.120 1.00 52.09 97 PRO A O 1
ATOM 743 N N . ILE A 1 98 ? 3.099 -23.552 -12.896 1.00 53.84 98 ILE A N 1
ATOM 744 C CA . ILE A 1 98 ? 1.819 -23.586 -12.206 1.00 53.84 98 ILE A CA 1
ATOM 745 C C . ILE A 1 98 ? 1.720 -24.941 -11.493 1.00 53.84 98 ILE A C 1
ATOM 747 O O . ILE A 1 98 ? 1.620 -25.974 -12.150 1.00 53.84 98 ILE A O 1
ATOM 751 N N . LEU A 1 99 ? 1.744 -24.944 -10.162 1.00 42.44 99 LEU A N 1
ATOM 752 C CA . LEU A 1 99 ? 1.193 -26.044 -9.383 1.00 42.44 99 LEU A CA 1
ATOM 753 C C . LEU A 1 99 ? 0.207 -25.459 -8.380 1.00 42.44 99 LEU A C 1
ATOM 755 O O . LEU A 1 99 ? 0.516 -25.168 -7.230 1.00 42.44 99 LEU A O 1
ATOM 759 N N . ILE A 1 100 ? -0.997 -25.253 -8.905 1.00 47.62 100 ILE A N 1
ATOM 760 C CA . ILE A 1 100 ? -2.228 -25.407 -8.147 1.00 47.62 100 ILE A CA 1
ATOM 761 C C . ILE A 1 100 ? -2.268 -26.875 -7.707 1.00 47.62 100 ILE A C 1
ATOM 763 O O . ILE A 1 100 ? -2.464 -27.759 -8.542 1.00 47.62 100 ILE A O 1
ATOM 767 N N . CYS A 1 101 ? -2.033 -27.119 -6.421 1.00 37.81 101 CYS A N 1
ATOM 768 C CA . CYS A 1 101 ? -2.842 -28.008 -5.594 1.00 37.81 101 CYS A CA 1
ATOM 769 C C . CYS A 1 101 ? -2.673 -27.610 -4.126 1.00 37.81 101 CYS A C 1
ATOM 771 O O . CYS A 1 101 ? -1.517 -27.348 -3.724 1.00 37.81 101 CYS A O 1
#

=== Feature glossary ===
A reading guide for the features in this record.

Start from the sequence.

  · Sequence gives the chain of amino acids in standard one-letter code (A=alanine, C=cysteine, …, Y=tyrosine), read N→C. It is the only feature that is directly encoded by the gene; all structural features are derived from the folded form of this sequence.

Fold it, and you get atomic coordinates and the backbone conformation that goes with them.

  · Structure coordinates are given as an mmCIF _atom_site loop: one row per atom with element, residue name, chain id, sequence number, and x/y/z position in Å. Only the four main-chain atoms per residue are included here; side chains are omitted to keep the record compact.

  · Backbone dihedral angles. Every residue except chain termini has a φ (preceding-C → N → Cα → C) and a ψ (N → Cα → C → next-N). They are reported in degrees following the IUPAC sign convention. Secondary structure is essentially a statement about which (φ, ψ) basin each residue occupies.

  · Eight-state secondary structure (DSSP): H is the canonical α-helix, G the tighter 3₁₀-helix, I the wider π-helix; E/B are β-structure, T and S are turns and bends, and '-' is everything else. DSSP derives these from the pattern of main-chain N–H···O=C hydrogen bonds, not from the sequence.

  · SS3 is a coarse helix/strand/coil call (letters a/b/c) made by the P-SEA algorithm from inter-Cα distances and dihedrals. It is less detailed than DSSP but needs only Cα positions.

Summarize the fold with a handful of shape descriptors and a per-residue structural alphabet.

  · Radius of gyration (Rg) is the root-mean-square distance of Cα atoms from their centroid — a single number for overall size and compactness. A globular domain of N residues has Rg ≈ 2.2·N^0.38 Å; an extended or disordered chain has a much larger Rg. The Cα contact count is the number of residue pairs whose Cα atoms are within 8 Å and are more than four positions apart in sequence — a standard proxy for tertiary packing density. The bounding box is the smallest axis-aligned box enclosing all Cα atoms.

  · 3Di is Foldseek's structural alphabet. Each residue is assigned one of twenty discrete states based on how its Cα sits relative to its spatial (not sequential) neighbors. Aligning 3Di strings finds structural homologs roughly as well as full 3D superposition, but orders of magnitude faster.

  · Solvent-accessible surface area (SASA) is the area in Å² traced out by the centre of a 1.4 Å probe sphere (a water molecule) rolled over the protein's van der Waals surface (Shrake–Rupley / Lee–Richards construction). Buried residues have near-zero SASA; fully exposed residues can exceed 200 Å². The total SASA scales roughly with the number of surface residues.

Ask how reliable the model is.

  · For AlphaFold models, the B-factor field carries pLDDT — the model's own estimate of local accuracy on a 0–100 scale. Regions with pLDDT<50 should be treated as essentially unmodeled; they often correspond to intrinsically disordered segments.

  · For experimental (PDB) structures, the B-factor (temperature factor) quantifies the positional spread of each atom in the crystal — a combination of thermal vibration and static disorder — in units of Å². High B-factors mark flexible loops or poorly resolved regions; low B-factors mark the rigid, well-ordered core.

  · Predicted Aligned Error (PAE) is an AlphaFold confidence matrix: entry (i, j) is the expected error in the position of residue j, in ångströms, when the prediction is superimposed on the true structure at residue i. Low PAE within a block of residues means that block is internally rigid and well-predicted; high 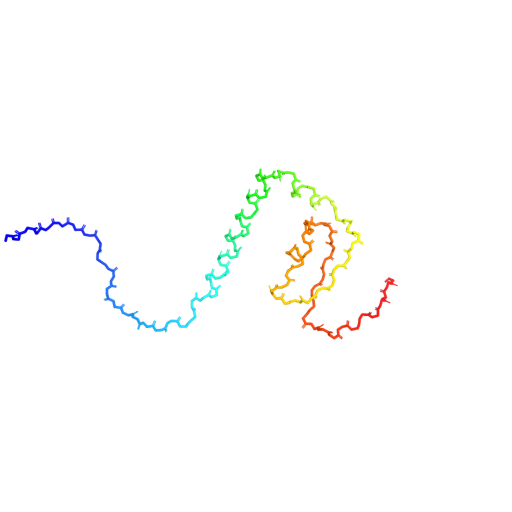PAE between two blocks means their relative placement is uncertain even if each block individually is confident.

Place it in context: what it resembles, what it is annotated as, and how it looks.

  · Structural nearest neighbors (via Foldseek easy-search vs the PDB). Reported per hit: target PDB id, E-value, and alignment TM-score. A TM-score above ~0.5 is the conventional threshold for 'same fold'.

  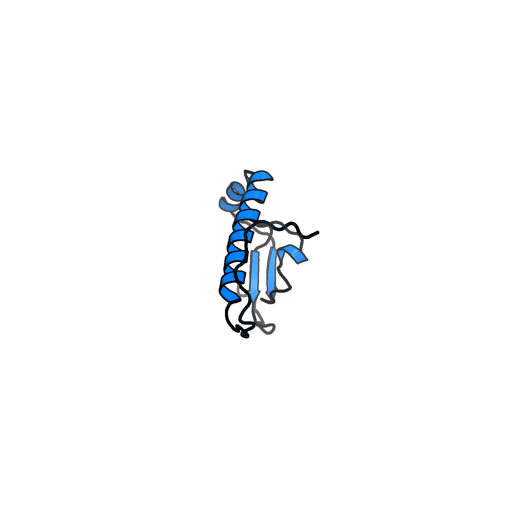· Functional annotations link the protein to curated databases. InterPro entries identify conserved domains and families by matching the sequence against member-database signatures (Pfam, PROSITE, CDD, …). Gene Ontology (GO) terms describe molecular function, biological process, and cellular component in a controlled vocabulary. CATH places the structure in a hierarchical fold classification (Class/Architecture/Topology/Homologous-superfamily). The organism is the source species.

  · The contact map is a binary N×N matrix image: pixel (i, j) is dark where Cα_i and Cα_j are within 8 Å and |i−j|>4. Because the |i−j|>4 filter removes local helical contacts, off-diagonal stripes parallel to the main diagonal indicate parallel β-sheets; stripes perpendicular to it indicate antiparallel β-sheets. The Ramachandran plot scatters every residue's (φ, ψ) pair against the sterically allowed regions. The PAE heatmap renders the predicted-aligned-error matrix.

  · Six rendered views show the 3D structure from the faces of a cube — i.e. along ±x, ±y, ±z. Rendering representation is drawn randomly per protein from cartoon (secondary-structure ribbons), sticks (backbone bonds), or molecular surface; coloring is either N→C rainbow (blue at the N-terminus through red at the C-terminus) or one color per chain.